Protein AF-A0A800UEV0-F1 (afdb_monomer_lite)

Sequence (83 aa):
MYAETDFFLALLKERDWLKKNAEQIYKKHKGKIWTSTHTLMELILLAYRDGKDPLEMVEGASNLVEVREPKIGVNGFIYLHVM

Radius of gyration: 14.0 Å; chains: 1; bounding box: 27×38×25 Å

pLDDT: mean 88.86, std 18.26, range [38.44, 98.38]

Foldseek 3Di:
DEDALLLLCLCPDPDDPCVVVSVVCLVVCPANYEYEVVRLVVLLVVCVVVVHDSVSSSCSVVVSHHYDHDPDPDPDDPPPPDD

Structure (mmCIF, N/CA/C/O backbone):
data_AF-A0A800UEV0-F1
#
_entry.id   AF-A0A800UEV0-F1
#
loop_
_atom_site.group_PDB
_atom_site.id
_atom_site.type_symbol
_atom_site.label_atom_id
_atom_site.label_alt_id
_atom_site.label_comp_id
_atom_site.label_asym_id
_atom_site.label_entity_id
_atom_site.label_seq_id
_atom_site.pdbx_PDB_ins_code
_atom_site.Cartn_x
_atom_site.Cartn_y
_atom_site.Cartn_z
_atom_site.occupancy
_atom_site.B_iso_or_equiv
_atom_site.auth_seq_id
_atom_site.auth_comp_id
_atom_site.auth_asym_id
_atom_site.auth_atom_id
_atom_site.pdbx_PDB_model_num
ATOM 1 N N . MET A 1 1 ? -2.323 6.494 11.298 1.00 94.00 1 MET A N 1
ATOM 2 C CA . MET A 1 1 ? -1.428 5.332 11.437 1.00 94.00 1 MET A CA 1
ATOM 3 C C . MET A 1 1 ? -0.606 5.273 10.175 1.00 94.00 1 MET A C 1
ATOM 5 O O . MET A 1 1 ? -1.195 5.330 9.106 1.00 94.00 1 MET A O 1
ATOM 9 N N . TYR A 1 2 ? 0.710 5.280 10.303 1.00 95.69 2 TYR A N 1
ATOM 10 C CA . TYR A 1 2 ? 1.588 5.215 9.145 1.00 95.69 2 TYR A CA 1
ATOM 11 C C . TYR A 1 2 ? 1.755 3.752 8.707 1.00 95.69 2 TYR A C 1
ATOM 13 O O . TYR A 1 2 ? 1.827 2.880 9.576 1.00 95.69 2 TYR A O 1
ATOM 21 N N . ALA A 1 3 ? 1.734 3.493 7.400 1.00 97.75 3 ALA A N 1
ATOM 22 C CA . ALA A 1 3 ? 1.915 2.166 6.813 1.00 97.75 3 ALA A CA 1
ATOM 23 C C . ALA A 1 3 ? 3.129 2.151 5.881 1.00 97.75 3 ALA A C 1
ATOM 25 O O . ALA A 1 3 ? 3.283 3.061 5.064 1.00 97.75 3 ALA A O 1
ATOM 26 N N . GLU A 1 4 ? 3.943 1.107 6.012 1.00 97.50 4 GLU A N 1
ATOM 27 C CA . GLU A 1 4 ? 5.147 0.879 5.216 1.00 97.50 4 GLU A CA 1
ATOM 28 C C . GLU A 1 4 ? 4.900 -0.089 4.054 1.00 97.50 4 GLU A C 1
ATOM 30 O O . GLU A 1 4 ? 3.811 -0.643 3.888 1.00 97.50 4 GLU A O 1
ATOM 35 N N . THR A 1 5 ? 5.924 -0.266 3.226 1.00 97.69 5 THR A N 1
ATOM 36 C CA . THR A 1 5 ? 5.908 -1.057 1.990 1.00 97.69 5 THR A CA 1
ATOM 37 C C . THR A 1 5 ? 5.348 -2.469 2.163 1.00 97.69 5 THR A C 1
ATOM 39 O O . THR A 1 5 ? 4.545 -2.924 1.347 1.00 97.69 5 THR A O 1
ATOM 42 N N . ASP A 1 6 ? 5.714 -3.161 3.241 1.00 97.56 6 ASP A N 1
ATOM 43 C CA . ASP A 1 6 ? 5.263 -4.523 3.543 1.00 97.56 6 ASP A CA 1
ATOM 44 C C . ASP A 1 6 ? 3.736 -4.635 3.688 1.00 97.56 6 ASP A C 1
ATOM 46 O O . ASP A 1 6 ? 3.130 -5.589 3.194 1.00 97.56 6 ASP A O 1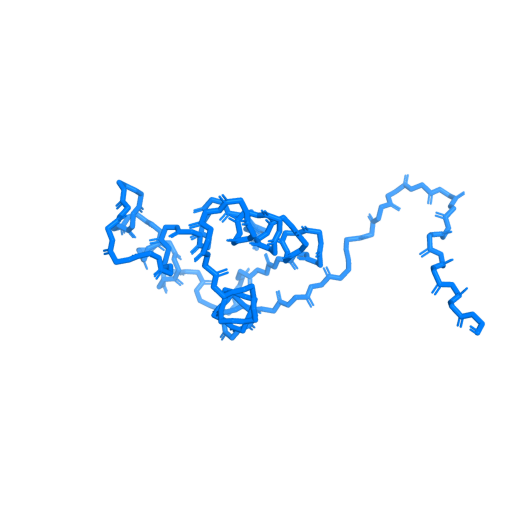
ATOM 50 N N . PHE A 1 7 ? 3.098 -3.629 4.285 1.00 98.38 7 PHE A N 1
ATOM 51 C CA . PHE A 1 7 ? 1.648 -3.545 4.411 1.00 98.38 7 PHE A CA 1
ATOM 52 C C . PHE A 1 7 ? 0.968 -3.503 3.039 1.00 98.38 7 PHE A C 1
ATOM 54 O O . PHE A 1 7 ? -0.029 -4.195 2.821 1.00 98.38 7 PHE A O 1
ATOM 61 N N . PHE A 1 8 ? 1.516 -2.737 2.093 1.00 98.38 8 PHE A N 1
ATOM 62 C CA . PHE A 1 8 ? 0.975 -2.653 0.735 1.00 98.38 8 PHE A CA 1
ATOM 63 C C . PHE A 1 8 ? 1.234 -3.921 -0.065 1.00 98.38 8 PHE A C 1
ATOM 65 O O . PHE A 1 8 ? 0.315 -4.415 -0.713 1.00 98.38 8 PHE A O 1
ATOM 72 N N . LEU A 1 9 ? 2.429 -4.510 0.029 1.00 97.69 9 LEU A N 1
ATOM 73 C CA . LEU A 1 9 ? 2.709 -5.801 -0.606 1.00 97.69 9 LEU A CA 1
ATOM 74 C C . LEU A 1 9 ? 1.732 -6.878 -0.128 1.00 97.69 9 LEU A C 1
ATOM 76 O O . LEU A 1 9 ? 1.210 -7.637 -0.946 1.00 97.69 9 LEU A O 1
ATOM 80 N N . ALA A 1 10 ? 1.430 -6.903 1.171 1.00 98.19 10 ALA A N 1
ATOM 81 C CA . ALA A 1 10 ? 0.478 -7.842 1.745 1.00 98.19 10 ALA A CA 1
ATOM 82 C C . ALA A 1 10 ? -0.950 -7.657 1.205 1.00 98.19 10 ALA A C 1
ATOM 84 O O . ALA A 1 10 ? -1.663 -8.643 1.017 1.00 98.19 10 ALA A O 1
ATOM 85 N N . LEU A 1 11 ? -1.375 -6.415 0.945 1.00 97.88 11 LEU A N 1
ATOM 86 C CA . LEU A 1 11 ? -2.698 -6.114 0.388 1.00 97.88 11 LEU A CA 1
ATOM 87 C C . LEU A 1 11 ? -2.783 -6.372 -1.124 1.00 97.88 11 LEU A C 1
ATOM 89 O O . LEU A 1 11 ? -3.799 -6.884 -1.594 1.00 97.88 11 LEU A O 1
ATOM 93 N N . LEU A 1 12 ? -1.737 -6.023 -1.876 1.00 96.50 12 LEU A N 1
ATOM 94 C CA . LEU A 1 12 ? -1.742 -6.023 -3.342 1.00 96.50 12 LEU A CA 1
ATOM 95 C C . LEU A 1 12 ? -1.405 -7.388 -3.946 1.00 96.50 12 LEU A C 1
ATOM 97 O O . LEU A 1 12 ? -1.962 -7.766 -4.975 1.00 96.50 12 LEU A O 1
ATOM 101 N N . LYS A 1 13 ? -0.516 -8.166 -3.319 1.00 93.12 13 LYS A N 1
ATOM 102 C CA . LYS A 1 13 ? -0.139 -9.483 -3.844 1.00 93.12 13 LYS A CA 1
ATOM 103 C C . LYS A 1 13 ? -1.283 -10.472 -3.662 1.00 93.12 13 LYS A C 1
ATOM 105 O O . LYS A 1 13 ? -1.948 -10.505 -2.627 1.00 93.12 13 LYS A O 1
ATOM 110 N N . GLU A 1 14 ? -1.493 -11.346 -4.645 1.00 89.69 14 GLU A N 1
ATOM 111 C CA . GLU A 1 14 ? -2.511 -12.401 -4.550 1.00 89.69 14 GLU A CA 1
ATOM 112 C C . GLU A 1 14 ? -2.286 -13.296 -3.328 1.00 89.69 14 GLU A C 1
ATOM 114 O O . GLU A 1 14 ? -3.223 -13.564 -2.572 1.00 89.69 14 GLU A O 1
ATOM 119 N N . ARG A 1 15 ? -1.026 -13.700 -3.121 1.00 91.38 15 ARG A N 1
ATOM 120 C CA . ARG A 1 15 ? -0.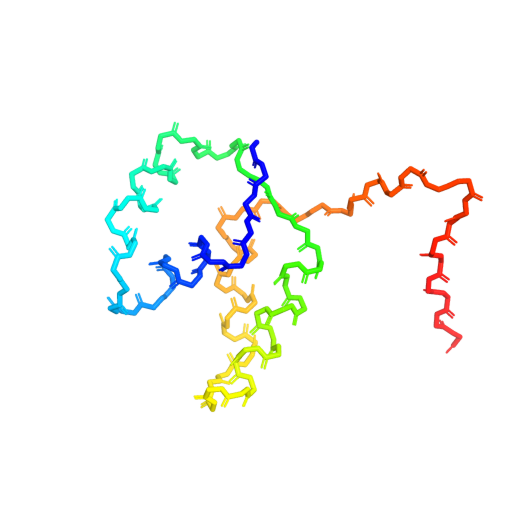569 -14.541 -2.016 1.00 91.38 15 ARG A CA 1
ATOM 121 C C . ARG A 1 15 ? 0.515 -13.811 -1.235 1.00 91.38 15 ARG A C 1
ATOM 123 O O . ARG A 1 15 ? 1.600 -13.564 -1.759 1.00 91.38 15 ARG A O 1
ATOM 130 N N . ASP A 1 16 ? 0.214 -13.520 0.022 1.00 95.81 16 ASP A N 1
ATOM 131 C CA . ASP A 1 16 ? 1.163 -13.001 0.996 1.00 95.81 16 ASP A CA 1
ATOM 132 C C . ASP A 1 16 ? 0.805 -13.548 2.384 1.00 95.81 16 ASP A C 1
ATOM 134 O O . ASP A 1 16 ? -0.371 -1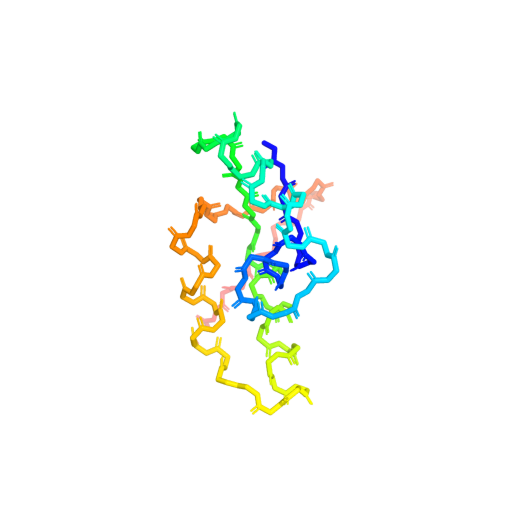3.663 2.739 1.00 95.81 16 ASP A O 1
ATOM 138 N N . TRP A 1 17 ? 1.816 -13.921 3.163 1.00 96.12 17 TRP A N 1
ATOM 139 C CA . TRP A 1 17 ? 1.650 -14.491 4.500 1.00 96.12 17 TRP A CA 1
ATOM 140 C C . TRP A 1 17 ? 1.064 -13.489 5.510 1.00 96.12 17 TRP A C 1
ATOM 142 O O . TRP A 1 17 ? 0.434 -13.907 6.482 1.00 96.12 17 TRP A O 1
ATOM 152 N N . LEU A 1 18 ? 1.187 -12.180 5.257 1.00 97.12 18 LEU A N 1
ATOM 153 C CA . LEU A 1 18 ? 0.616 -11.113 6.083 1.00 97.12 18 LEU A CA 1
ATOM 154 C C . LEU A 1 18 ? -0.767 -10.645 5.610 1.00 97.12 18 LEU A C 1
ATOM 156 O O . LEU A 1 18 ? -1.426 -9.885 6.323 1.00 97.12 18 LEU A O 1
ATOM 160 N N . LYS A 1 19 ? -1.244 -11.116 4.449 1.00 97.56 19 LYS A N 1
ATOM 161 C CA . LYS A 1 19 ? -2.436 -10.584 3.766 1.00 97.56 19 LYS A CA 1
ATOM 162 C C . LYS A 1 19 ? -3.664 -10.474 4.662 1.00 97.56 19 LYS A C 1
ATOM 164 O O . LYS A 1 19 ? -4.251 -9.404 4.787 1.00 97.56 19 LYS A O 1
ATOM 169 N N . LYS A 1 20 ? -4.024 -11.556 5.359 1.00 97.88 20 LYS A N 1
ATOM 170 C CA . LYS A 1 20 ? -5.210 -11.584 6.232 1.00 97.88 20 LYS A CA 1
ATOM 171 C C . LYS A 1 20 ? -5.131 -10.540 7.352 1.00 97.88 20 LYS A C 1
ATOM 173 O O . LYS A 1 20 ? -6.131 -9.895 7.663 1.00 97.88 20 LYS A O 1
ATOM 178 N N . ASN A 1 21 ? -3.952 -10.364 7.947 1.00 97.81 21 ASN A N 1
ATOM 179 C CA . ASN A 1 21 ? -3.746 -9.386 9.013 1.00 97.81 21 ASN A CA 1
ATOM 180 C C . ASN A 1 21 ? -3.783 -7.960 8.454 1.00 97.81 21 ASN A C 1
ATOM 182 O O . ASN A 1 21 ? -4.452 -7.099 9.026 1.00 97.81 21 ASN A O 1
ATOM 186 N N . ALA A 1 22 ? -3.136 -7.727 7.309 1.00 98.25 22 ALA A N 1
ATOM 187 C CA . ALA A 1 22 ? -3.155 -6.439 6.626 1.00 98.25 22 ALA A CA 1
ATOM 188 C C . ALA A 1 22 ? -4.586 -6.024 6.246 1.00 98.25 22 ALA A C 1
ATOM 190 O O . ALA A 1 22 ? -5.000 -4.907 6.546 1.00 98.25 22 ALA A O 1
ATOM 191 N N . GLU A 1 23 ? -5.393 -6.937 5.696 1.00 98.31 23 GLU A N 1
ATOM 192 C CA . GLU A 1 23 ? -6.802 -6.686 5.369 1.00 98.31 23 GLU A CA 1
ATOM 193 C C . GLU A 1 23 ? -7.642 -6.337 6.605 1.00 98.31 23 GLU A C 1
ATOM 195 O O . GLU A 1 23 ? -8.490 -5.442 6.554 1.00 98.31 23 GLU A O 1
ATOM 200 N N . GLN A 1 24 ? -7.427 -7.031 7.728 1.00 98.38 24 GLN A N 1
ATOM 201 C CA . GLN A 1 24 ? -8.124 -6.740 8.982 1.00 98.38 24 GLN A CA 1
ATOM 202 C C . GLN A 1 24 ? -7.756 -5.357 9.525 1.00 98.38 24 GLN A C 1
ATOM 204 O O . GLN A 1 24 ? -8.645 -4.591 9.904 1.00 98.38 24 GLN A O 1
ATOM 209 N N . ILE A 1 25 ? -6.466 -5.016 9.525 1.00 98.19 25 ILE A N 1
ATOM 210 C CA . ILE A 1 25 ? -5.969 -3.701 9.945 1.00 98.19 25 ILE A CA 1
ATOM 211 C C . ILE A 1 25 ? -6.511 -2.608 9.019 1.00 98.19 25 ILE A C 1
ATOM 213 O O . ILE A 1 25 ? -7.030 -1.603 9.509 1.00 98.19 25 ILE A O 1
ATOM 217 N N . TYR A 1 26 ? -6.466 -2.825 7.701 1.00 98.12 26 TYR A N 1
ATOM 218 C CA . TYR A 1 26 ? -6.996 -1.898 6.704 1.00 98.12 26 TYR A CA 1
ATOM 219 C C . TYR A 1 26 ? -8.478 -1.609 6.945 1.00 98.12 26 TYR A C 1
ATOM 221 O O . TYR A 1 26 ? -8.876 -0.451 7.049 1.00 98.12 26 TYR A O 1
ATOM 229 N N . LYS A 1 27 ? -9.295 -2.656 7.122 1.00 98.19 27 LYS A N 1
ATOM 230 C CA . LYS A 1 27 ? -10.730 -2.515 7.410 1.00 98.19 27 LYS A CA 1
ATOM 231 C C . LYS A 1 27 ? -10.978 -1.787 8.733 1.00 98.19 27 LYS A C 1
ATOM 233 O O . LYS A 1 27 ? -11.809 -0.886 8.783 1.00 98.19 27 LYS A O 1
ATOM 238 N N . LYS A 1 28 ? -10.242 -2.139 9.792 1.00 98.38 28 LYS A N 1
ATOM 239 C CA . LYS A 1 28 ? -10.404 -1.558 11.136 1.00 98.38 28 LYS A CA 1
ATOM 240 C C . LYS A 1 28 ? -10.005 -0.081 11.206 1.00 98.38 28 LYS A C 1
ATOM 242 O O . LYS A 1 28 ? -10.598 0.677 11.971 1.00 98.38 28 LYS A O 1
ATOM 247 N N . HIS A 1 29 ? -9.005 0.330 10.430 1.00 97.56 29 HIS A N 1
ATOM 248 C CA . HIS A 1 29 ? -8.430 1.676 10.476 1.00 97.56 29 HIS A CA 1
ATOM 249 C C . HIS A 1 29 ? -8.650 2.473 9.181 1.00 97.56 29 HIS A C 1
ATOM 251 O O . HIS A 1 29 ? -7.953 3.462 8.949 1.00 97.56 29 HIS A O 1
ATOM 257 N N . LYS A 1 30 ? -9.626 2.081 8.350 1.00 95.12 30 LYS A N 1
ATOM 258 C CA . LYS A 1 30 ? -9.915 2.722 7.060 1.00 95.12 30 LYS A CA 1
ATOM 259 C C . LYS A 1 30 ? -10.080 4.240 7.208 1.00 95.12 30 LYS A C 1
ATOM 261 O O . LYS A 1 30 ? -10.716 4.715 8.147 1.00 95.12 30 LYS A O 1
ATOM 266 N N . GLY A 1 31 ? -9.455 4.999 6.308 1.00 96.25 31 GLY A N 1
ATOM 267 C CA . GLY A 1 31 ? -9.430 6.469 6.343 1.00 96.25 31 GLY A CA 1
ATOM 268 C C . GLY A 1 31 ? -8.527 7.083 7.423 1.00 96.25 31 GLY A C 1
ATOM 269 O O . GLY A 1 31 ? -8.393 8.299 7.486 1.00 96.25 31 GLY A O 1
ATOM 270 N N . LYS A 1 32 ? -7.890 6.271 8.277 1.00 97.62 32 LYS A N 1
ATOM 271 C CA . LYS A 1 32 ? -6.913 6.722 9.288 1.00 97.62 32 LYS A CA 1
ATOM 272 C C . LYS A 1 32 ? -5.489 6.252 8.984 1.00 97.62 32 LYS A C 1
ATOM 274 O O . LYS A 1 32 ? -4.562 6.609 9.722 1.00 97.62 32 LYS A O 1
ATOM 279 N N . ILE A 1 33 ? -5.319 5.424 7.954 1.00 98.00 33 ILE A N 1
ATOM 280 C CA . ILE A 1 33 ? -4.020 4.970 7.456 1.00 98.00 33 ILE A CA 1
ATOM 281 C C . ILE A 1 33 ? -3.535 5.965 6.405 1.00 98.00 33 ILE A C 1
ATOM 283 O O . ILE A 1 33 ? -4.330 6.442 5.600 1.00 98.00 33 ILE A O 1
ATOM 287 N N . TRP A 1 34 ? -2.249 6.280 6.445 1.00 97.62 34 TRP A N 1
ATOM 288 C CA . TRP A 1 34 ? -1.567 7.093 5.446 1.00 97.62 34 TRP A CA 1
ATOM 289 C C . TRP A 1 34 ? -0.162 6.527 5.220 1.00 97.62 34 TRP A C 1
ATOM 291 O O . TRP A 1 34 ? 0.350 5.795 6.071 1.00 97.62 34 TRP A O 1
ATOM 301 N N . THR A 1 35 ? 0.458 6.860 4.096 1.00 97.50 35 THR A N 1
ATOM 302 C CA . THR A 1 35 ? 1.841 6.470 3.783 1.00 97.50 35 THR A CA 1
ATOM 303 C C . THR A 1 35 ? 2.621 7.627 3.169 1.00 97.50 35 THR A C 1
ATOM 305 O O . THR A 1 35 ? 2.078 8.719 3.006 1.00 97.50 35 THR A O 1
ATOM 308 N N . SER A 1 36 ? 3.896 7.413 2.866 1.00 96.56 36 SER A N 1
ATOM 309 C CA . SER A 1 36 ? 4.779 8.419 2.292 1.00 96.56 36 SER A CA 1
ATOM 310 C C . SER A 1 36 ? 5.087 8.158 0.822 1.00 96.56 36 SER A C 1
ATOM 312 O O . SER A 1 36 ? 4.949 7.043 0.320 1.00 96.56 36 SER A O 1
ATOM 314 N N . THR A 1 37 ? 5.576 9.183 0.130 1.00 95.75 37 THR A N 1
ATOM 315 C CA . THR A 1 37 ? 6.184 9.026 -1.198 1.00 95.75 37 THR A CA 1
ATOM 316 C C . THR A 1 37 ? 7.419 8.124 -1.177 1.00 95.75 37 THR A C 1
ATOM 318 O O . THR A 1 37 ? 7.682 7.461 -2.175 1.00 95.75 37 THR A O 1
ATOM 321 N N . HIS A 1 38 ? 8.124 8.003 -0.045 1.00 95.31 38 HIS A N 1
ATOM 322 C CA . HIS A 1 38 ? 9.256 7.079 0.100 1.00 95.31 38 HIS A CA 1
ATOM 323 C C . HIS A 1 38 ? 8.798 5.617 0.019 1.00 95.31 38 HIS A C 1
ATOM 325 O O . HIS A 1 38 ? 9.409 4.821 -0.688 1.00 95.31 38 HIS A O 1
ATOM 331 N N . THR A 1 39 ? 7.673 5.287 0.657 1.00 97.25 39 THR A N 1
ATOM 332 C CA . THR A 1 39 ? 7.047 3.962 0.547 1.00 97.25 39 THR A CA 1
ATOM 333 C C . THR A 1 39 ? 6.634 3.653 -0.898 1.00 97.25 39 THR A C 1
ATOM 335 O O . THR A 1 39 ? 6.834 2.539 -1.378 1.00 97.25 39 THR A O 1
ATOM 338 N N . LEU A 1 40 ? 6.123 4.642 -1.645 1.00 97.62 40 LEU A N 1
ATOM 339 C CA . LEU A 1 40 ? 5.827 4.459 -3.073 1.00 97.62 40 LEU A CA 1
ATOM 340 C C . LEU A 1 40 ? 7.096 4.229 -3.907 1.00 97.62 40 LEU A C 1
ATOM 342 O O . LEU A 1 40 ? 7.096 3.370 -4.785 1.00 97.62 40 LEU A O 1
ATOM 346 N N . MET A 1 41 ? 8.187 4.949 -3.625 1.00 97.50 41 MET A N 1
ATOM 347 C CA . MET A 1 41 ? 9.477 4.720 -4.290 1.00 97.50 41 MET A CA 1
ATOM 348 C C . MET A 1 41 ? 10.014 3.313 -4.018 1.00 97.50 41 MET A C 1
ATOM 350 O O . MET A 1 41 ? 10.513 2.661 -4.933 1.00 97.50 41 MET A O 1
ATOM 354 N N . GLU A 1 42 ? 9.881 2.809 -2.791 1.00 97.88 42 GLU A N 1
ATOM 355 C CA . GLU A 1 42 ? 10.281 1.440 -2.470 1.00 97.88 42 GLU A CA 1
ATOM 356 C C . GLU A 1 42 ? 9.432 0.413 -3.233 1.00 97.88 42 GLU A C 1
ATOM 358 O O . GLU A 1 42 ? 9.986 -0.514 -3.823 1.00 97.88 42 GLU A O 1
ATOM 363 N N . LEU A 1 43 ? 8.110 0.610 -3.322 1.00 98.06 43 LEU A N 1
ATOM 364 C CA . LEU A 1 43 ? 7.236 -0.238 -4.143 1.00 98.06 43 LEU A CA 1
ATOM 365 C C . LEU A 1 43 ? 7.660 -0.255 -5.617 1.00 98.06 43 LEU A C 1
ATOM 367 O O . LEU A 1 43 ? 7.666 -1.326 -6.222 1.00 98.06 43 LEU A O 1
ATOM 371 N N . ILE A 1 44 ? 8.069 0.888 -6.177 1.00 98.19 44 ILE A N 1
ATOM 372 C CA . ILE A 1 44 ? 8.615 0.967 -7.542 1.00 98.19 44 ILE A CA 1
ATOM 373 C C . ILE A 1 44 ? 9.874 0.104 -7.665 1.00 98.19 44 ILE A C 1
ATOM 375 O O . ILE A 1 44 ? 9.969 -0.724 -8.571 1.00 98.19 44 ILE A O 1
ATOM 379 N N . LEU A 1 45 ? 10.836 0.266 -6.752 1.00 98.31 45 LEU A N 1
ATOM 380 C CA . LEU A 1 45 ? 12.094 -0.487 -6.774 1.00 98.31 45 LEU A CA 1
ATOM 381 C C . LEU A 1 45 ? 11.861 -1.998 -6.638 1.00 98.31 45 LEU A C 1
ATOM 383 O O . LEU A 1 45 ? 12.500 -2.790 -7.333 1.00 98.31 45 LEU A O 1
ATOM 387 N N . LEU A 1 46 ? 10.924 -2.404 -5.780 1.00 97.50 46 LEU A N 1
ATOM 388 C CA . LEU A 1 46 ? 10.548 -3.805 -5.609 1.00 97.50 46 LEU A CA 1
ATOM 389 C C . LEU A 1 46 ? 9.814 -4.360 -6.829 1.00 97.50 46 LEU A C 1
ATOM 391 O O . LEU A 1 46 ? 10.085 -5.492 -7.223 1.00 97.50 46 LEU A O 1
ATOM 395 N N . ALA A 1 47 ? 8.936 -3.575 -7.456 1.00 96.94 47 ALA A N 1
ATOM 396 C CA . ALA A 1 47 ? 8.266 -3.971 -8.687 1.00 96.94 47 ALA A CA 1
ATOM 397 C C . ALA A 1 47 ? 9.282 -4.222 -9.808 1.00 96.94 47 ALA A C 1
ATOM 399 O O . ALA A 1 47 ? 9.258 -5.288 -10.420 1.00 96.94 47 ALA A O 1
ATOM 400 N N . TYR A 1 48 ? 10.245 -3.310 -9.994 1.00 96.94 48 TYR A N 1
ATOM 401 C CA . TYR A 1 48 ? 11.350 -3.506 -10.935 1.00 96.94 48 TYR A CA 1
ATOM 402 C C . TYR A 1 48 ? 12.162 -4.766 -10.626 1.00 96.94 48 TYR A C 1
ATOM 404 O O . TYR A 1 48 ? 12.429 -5.558 -11.529 1.00 96.94 48 TYR A O 1
ATOM 412 N N . ARG A 1 49 ? 12.533 -4.975 -9.356 1.00 96.94 49 ARG A N 1
ATOM 413 C CA . ARG A 1 49 ? 13.291 -6.160 -8.925 1.00 96.94 49 ARG A CA 1
ATOM 414 C C . ARG A 1 49 ? 12.542 -7.462 -9.224 1.00 96.94 49 ARG A C 1
ATOM 416 O O . ARG A 1 49 ? 13.160 -8.437 -9.641 1.00 96.94 49 ARG A O 1
ATOM 423 N N . ASP A 1 50 ? 11.230 -7.472 -9.014 1.00 95.38 50 ASP A N 1
ATOM 424 C CA . ASP A 1 50 ? 10.391 -8.668 -9.118 1.00 95.38 50 ASP A CA 1
ATOM 425 C C . ASP A 1 50 ? 9.764 -8.842 -10.521 1.00 95.38 50 ASP A C 1
ATOM 427 O O . ASP A 1 50 ? 8.954 -9.750 -10.725 1.00 95.38 50 ASP A O 1
ATOM 431 N N . GLY A 1 51 ? 10.117 -7.987 -11.492 1.00 96.44 51 GLY A N 1
ATOM 432 C CA . GLY A 1 51 ? 9.580 -8.025 -12.859 1.00 96.44 51 GLY A CA 1
ATOM 433 C C . GLY A 1 51 ? 8.077 -7.726 -12.939 1.00 96.44 51 GLY A C 1
ATOM 434 O O . GLY A 1 51 ? 7.372 -8.300 -13.768 1.00 96.44 51 GLY A O 1
ATOM 435 N N . LYS A 1 52 ? 7.571 -6.884 -12.035 1.00 95.25 52 LYS A N 1
ATOM 436 C CA . LYS A 1 52 ? 6.180 -6.416 -11.970 1.00 95.25 52 LYS A CA 1
ATOM 437 C C . LYS A 1 52 ? 6.062 -5.006 -12.533 1.00 95.25 52 LYS A C 1
ATOM 439 O O . LYS A 1 52 ? 7.049 -4.279 -12.572 1.00 95.25 52 LYS A O 1
ATOM 444 N N . ASP A 1 53 ? 4.850 -4.623 -12.925 1.00 97.12 53 ASP A N 1
ATOM 445 C CA . ASP A 1 53 ? 4.567 -3.256 -13.354 1.00 97.12 53 ASP A CA 1
ATOM 446 C C . ASP A 1 53 ? 4.650 -2.297 -12.145 1.00 97.12 53 ASP A C 1
ATOM 448 O O . ASP A 1 53 ? 3.869 -2.432 -11.192 1.00 97.12 53 ASP A O 1
ATOM 452 N N . PRO A 1 54 ? 5.600 -1.341 -12.134 1.00 97.06 54 PRO A N 1
ATOM 453 C CA . PRO A 1 54 ? 5.716 -0.375 -11.049 1.00 97.06 54 PRO A CA 1
ATOM 454 C C . PRO A 1 54 ? 4.514 0.565 -10.948 1.00 97.06 54 PRO A C 1
ATOM 456 O O . PRO A 1 54 ? 4.169 0.980 -9.841 1.00 97.06 54 PRO A O 1
ATOM 459 N N . LEU A 1 55 ? 3.874 0.896 -12.073 1.00 97.12 55 LEU A N 1
ATOM 460 C CA . LEU A 1 55 ? 2.721 1.788 -12.094 1.00 97.12 55 LEU A CA 1
ATOM 461 C C . LEU A 1 55 ? 1.520 1.117 -11.426 1.00 97.12 55 LEU A C 1
ATOM 463 O O . LEU A 1 55 ? 0.928 1.714 -10.530 1.00 97.12 55 LEU A O 1
ATOM 467 N N . GLU A 1 56 ? 1.233 -0.145 -11.762 1.00 96.75 56 GLU A N 1
ATOM 468 C CA . GLU A 1 56 ? 0.152 -0.908 -11.118 1.00 96.75 56 GLU A CA 1
ATOM 469 C C . GLU A 1 56 ? 0.343 -1.004 -9.594 1.00 96.75 56 GLU A C 1
ATOM 471 O O . GLU A 1 56 ? -0.613 -0.860 -8.828 1.00 96.75 56 GLU A O 1
ATOM 476 N N . MET A 1 57 ? 1.582 -1.207 -9.128 1.00 96.69 57 MET A N 1
ATOM 477 C CA . MET A 1 57 ? 1.890 -1.272 -7.693 1.00 96.69 57 MET A CA 1
ATOM 478 C C . MET A 1 57 ? 1.662 0.068 -6.983 1.00 96.69 57 MET A C 1
ATOM 480 O O . MET A 1 57 ? 1.073 0.108 -5.898 1.00 96.69 57 MET A O 1
ATOM 484 N N . VAL A 1 58 ? 2.107 1.172 -7.586 1.00 97.12 58 VAL A N 1
ATOM 485 C CA . VAL A 1 58 ? 1.958 2.518 -7.015 1.00 97.12 58 VAL A CA 1
ATOM 486 C C . VAL A 1 58 ? 0.506 2.978 -7.036 1.00 97.12 58 VAL A C 1
ATOM 488 O O . VAL A 1 58 ? 0.021 3.508 -6.033 1.00 97.12 58 VAL A O 1
ATOM 491 N N . GLU A 1 59 ? -0.216 2.755 -8.133 1.00 97.81 59 GLU A N 1
ATOM 492 C CA . GLU A 1 59 ? -1.649 3.047 -8.219 1.00 97.81 59 GLU A CA 1
ATOM 493 C C . GLU A 1 59 ? -2.430 2.210 -7.205 1.00 97.81 59 GLU A C 1
ATOM 495 O O . GLU A 1 59 ? -3.269 2.738 -6.474 1.00 97.81 59 GLU A O 1
ATOM 500 N N . GLY A 1 60 ? -2.101 0.922 -7.076 1.00 97.50 60 GLY A N 1
ATOM 501 C CA . GLY A 1 60 ? -2.690 0.042 -6.073 1.00 97.50 60 GLY A CA 1
ATOM 502 C C . GLY A 1 60 ? -2.526 0.584 -4.652 1.00 97.50 60 GLY A C 1
ATOM 503 O O . GLY A 1 60 ? -3.497 0.648 -3.901 1.00 97.50 60 GLY A O 1
ATOM 504 N N . ALA A 1 61 ? -1.321 1.016 -4.280 1.00 97.62 61 ALA A N 1
ATOM 505 C CA . ALA A 1 61 ? -1.055 1.547 -2.945 1.00 97.62 61 ALA A CA 1
ATOM 506 C C . ALA A 1 61 ? -1.698 2.924 -2.704 1.00 97.62 61 ALA A C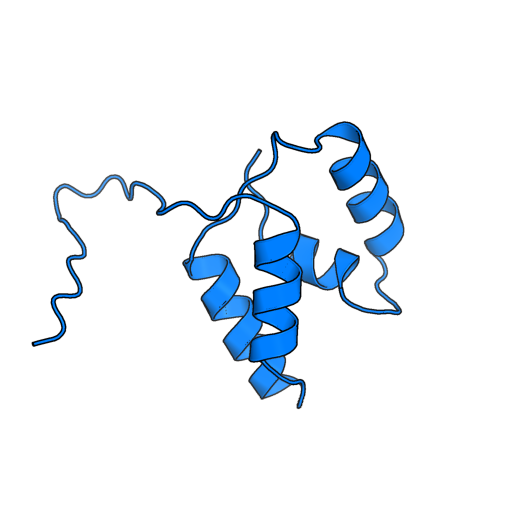 1
ATOM 508 O O . ALA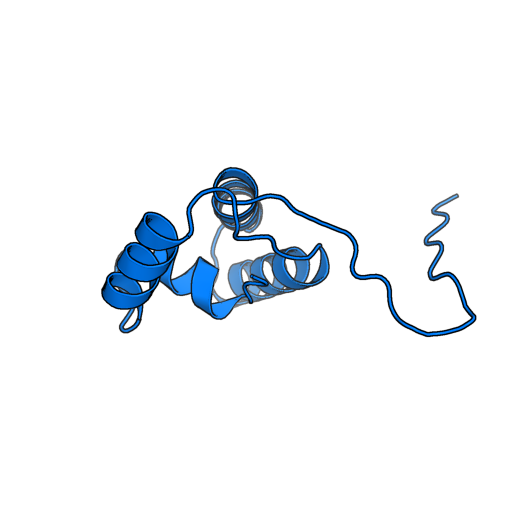 A 1 61 ? -2.346 3.135 -1.676 1.00 97.62 61 ALA A O 1
ATOM 509 N N . SER A 1 62 ? -1.555 3.852 -3.652 1.00 97.38 62 SER A N 1
ATOM 510 C CA . SER A 1 62 ? -2.054 5.229 -3.526 1.00 97.38 62 SER A CA 1
ATOM 511 C C . SER A 1 62 ? -3.584 5.328 -3.558 1.00 97.38 62 SER A C 1
ATOM 513 O O . SER A 1 62 ? -4.152 6.222 -2.937 1.00 97.38 62 SER A O 1
ATOM 515 N N . ASN A 1 63 ? -4.274 4.368 -4.181 1.00 97.81 63 ASN A N 1
ATOM 516 C CA . ASN A 1 63 ? -5.735 4.280 -4.129 1.00 97.81 63 ASN A CA 1
ATOM 517 C C . ASN A 1 63 ? -6.270 3.751 -2.787 1.00 97.81 63 ASN A C 1
ATOM 519 O O . ASN A 1 63 ? -7.451 3.926 -2.474 1.00 97.81 63 ASN A O 1
ATOM 523 N N . LEU A 1 64 ? -5.437 3.087 -1.978 1.00 97.62 64 LEU A N 1
ATOM 524 C CA . LEU A 1 64 ? -5.869 2.510 -0.702 1.00 97.62 64 LEU A CA 1
ATOM 525 C C . LEU A 1 64 ? -5.871 3.531 0.436 1.00 97.62 64 LEU A C 1
ATOM 527 O O . LEU A 1 64 ? -6.713 3.422 1.338 1.00 97.62 64 LEU A O 1
ATOM 531 N N . VAL A 1 65 ? -4.924 4.473 0.431 1.00 97.69 65 VAL A N 1
ATOM 532 C CA . VAL A 1 65 ? -4.664 5.391 1.547 1.00 97.69 65 VAL A CA 1
ATOM 533 C C . VAL A 1 65 ? -4.180 6.756 1.067 1.00 97.69 65 VAL A C 1
ATOM 535 O O . VAL A 1 65 ? -3.681 6.906 -0.039 1.00 97.69 65 VAL A O 1
ATOM 538 N N . GLU A 1 66 ? -4.259 7.755 1.942 1.00 97.25 66 GLU A N 1
ATOM 539 C CA . GLU A 1 66 ? -3.666 9.064 1.674 1.00 97.25 66 GLU A CA 1
ATOM 540 C C . GLU A 1 66 ? -2.130 8.984 1.658 1.00 97.25 66 GLU A C 1
ATOM 542 O O . GLU A 1 66 ? -1.519 8.381 2.548 1.00 97.25 66 GLU A O 1
ATOM 547 N N . VAL A 1 67 ? -1.508 9.641 0.680 1.00 96.75 67 VAL A N 1
ATOM 548 C CA . VAL A 1 67 ? -0.052 9.794 0.584 1.00 96.75 67 VAL A CA 1
ATOM 549 C C . VAL A 1 67 ? 0.325 11.176 1.101 1.00 96.75 67 VAL A C 1
ATOM 551 O O . VAL A 1 67 ? -0.239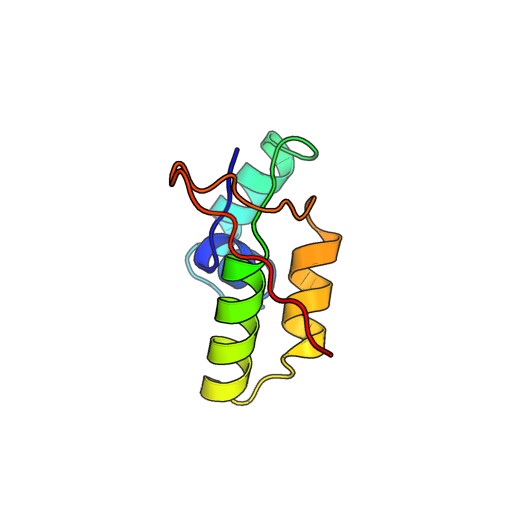 12.182 0.675 1.00 96.75 67 VAL A O 1
ATOM 554 N N . ARG A 1 68 ? 1.268 11.231 2.041 1.00 94.31 68 ARG A N 1
ATOM 555 C CA . ARG A 1 68 ? 1.714 12.465 2.694 1.00 94.31 68 ARG A CA 1
ATOM 556 C C . ARG A 1 68 ? 3.224 12.576 2.636 1.00 94.31 68 ARG A C 1
ATOM 558 O O . ARG A 1 68 ? 3.928 11.592 2.834 1.00 94.31 68 ARG A O 1
ATOM 565 N N . GLU A 1 69 ? 3.720 13.794 2.482 1.00 87.00 69 GLU A N 1
ATOM 566 C CA . GLU A 1 69 ? 5.145 14.053 2.655 1.00 87.00 69 GLU A CA 1
ATOM 567 C C . GLU A 1 69 ? 5.518 13.974 4.142 1.00 87.00 69 GLU A C 1
ATOM 569 O O . GLU A 1 69 ? 4.947 14.710 4.963 1.00 87.00 69 GLU A O 1
ATOM 574 N N . PRO A 1 70 ? 6.448 13.084 4.536 1.00 68.69 70 PRO A N 1
ATOM 575 C CA . PRO A 1 70 ? 6.912 13.040 5.907 1.00 68.69 70 PRO A CA 1
ATOM 576 C C . PRO A 1 70 ? 7.654 14.343 6.207 1.00 68.69 70 PRO A C 1
ATOM 578 O O . PRO A 1 70 ? 8.585 14.737 5.507 1.00 68.69 70 PRO A O 1
ATOM 581 N N . LYS A 1 71 ? 7.253 15.025 7.284 1.00 69.19 71 LYS A N 1
ATOM 582 C CA . LYS A 1 71 ? 8.022 16.155 7.811 1.00 69.19 71 LYS A CA 1
ATOM 583 C C . LYS A 1 71 ? 9.282 15.597 8.455 1.00 69.19 71 LYS A C 1
ATOM 585 O O . LYS A 1 71 ? 9.264 15.198 9.618 1.00 69.19 71 LYS A O 1
ATOM 590 N N . ILE A 1 72 ? 10.360 15.532 7.686 1.00 63.72 72 ILE A N 1
ATOM 591 C CA . ILE A 1 72 ? 11.667 15.164 8.215 1.00 63.72 72 ILE A CA 1
ATOM 592 C C . ILE A 1 72 ? 12.101 16.312 9.130 1.00 63.72 72 ILE A C 1
ATOM 594 O O . ILE A 1 72 ? 12.191 17.460 8.701 1.00 63.72 72 ILE A O 1
ATOM 598 N N . GLY A 1 73 ? 12.313 16.008 10.411 1.00 55.75 73 GLY A N 1
ATOM 599 C CA . GLY A 1 73 ? 12.777 16.948 11.432 1.00 55.75 73 GLY A CA 1
ATOM 600 C C . GLY A 1 73 ? 14.246 17.319 11.254 1.00 55.75 73 GLY A C 1
ATOM 601 O O . GLY A 1 73 ? 15.036 17.179 12.180 1.00 55.75 73 GLY A O 1
ATOM 602 N N . VAL A 1 74 ? 14.620 17.762 10.061 1.00 56.88 74 VAL A N 1
ATOM 603 C CA . VAL A 1 74 ? 15.885 18.437 9.811 1.00 56.88 74 VAL A CA 1
ATOM 604 C C . VAL A 1 74 ? 15.541 19.888 9.516 1.00 56.88 74 VAL A C 1
ATOM 606 O O . VAL A 1 74 ? 14.638 20.179 8.735 1.00 56.88 74 VAL A O 1
ATOM 609 N N . ASN A 1 75 ? 16.234 20.822 10.156 1.00 45.44 75 ASN A N 1
ATOM 610 C CA . ASN A 1 75 ? 16.261 22.216 9.723 1.00 45.44 75 ASN A CA 1
ATOM 611 C C . ASN A 1 75 ? 16.895 22.286 8.319 1.00 45.44 75 ASN A C 1
ATOM 613 O O . ASN A 1 75 ? 18.062 22.636 8.179 1.00 45.44 75 ASN A O 1
ATOM 617 N N . GLY A 1 76 ? 16.162 21.875 7.288 1.00 40.78 76 GLY A N 1
ATOM 618 C CA . GLY A 1 76 ? 16.686 21.679 5.945 1.00 40.78 76 GLY A CA 1
ATOM 619 C C . GLY A 1 76 ? 15.639 21.047 5.043 1.00 40.78 76 GLY A C 1
ATOM 620 O O . GLY A 1 76 ? 15.480 19.834 4.996 1.00 40.78 76 GLY A O 1
ATOM 621 N N . PHE A 1 77 ? 14.908 21.891 4.328 1.00 43.72 77 PHE A N 1
ATOM 622 C CA . PHE A 1 77 ? 14.043 21.480 3.235 1.00 43.72 77 PHE A CA 1
ATOM 623 C C . PHE A 1 77 ? 14.797 20.569 2.260 1.00 43.72 77 PHE A C 1
ATOM 625 O O . PHE A 1 77 ? 15.822 20.975 1.715 1.00 43.72 77 PHE A O 1
ATOM 632 N N . ILE A 1 78 ? 14.253 19.391 1.958 1.00 45.31 78 ILE A N 1
ATOM 633 C CA . ILE A 1 78 ? 14.602 18.697 0.718 1.00 45.31 78 ILE A CA 1
ATOM 634 C C . ILE A 1 78 ? 13.654 19.242 -0.356 1.00 45.31 78 ILE A C 1
ATOM 636 O O . ILE A 1 78 ? 12.646 18.631 -0.694 1.00 45.31 78 ILE A O 1
ATOM 640 N N . TYR A 1 79 ? 13.931 20.457 -0.840 1.00 44.16 79 TYR A N 1
ATOM 641 C CA . TYR A 1 79 ? 13.368 20.917 -2.108 1.00 44.16 79 TYR A CA 1
ATOM 642 C C . TYR A 1 79 ? 14.098 20.165 -3.223 1.00 44.16 79 TYR A C 1
ATOM 644 O O . TYR A 1 79 ? 15.229 20.508 -3.560 1.00 44.16 79 TYR A O 1
ATOM 652 N N . LEU A 1 80 ? 13.453 19.170 -3.833 1.00 41.62 80 LEU A N 1
ATOM 653 C CA . LEU A 1 80 ? 13.771 18.824 -5.216 1.00 41.62 80 LEU A CA 1
ATOM 654 C C . LEU A 1 80 ? 13.117 19.887 -6.104 1.00 41.62 80 LEU A C 1
ATOM 656 O O . LEU A 1 80 ? 11.971 19.763 -6.526 1.00 41.62 80 LEU A O 1
ATOM 660 N N . HIS A 1 81 ? 13.845 20.979 -6.329 1.00 38.44 81 HIS A N 1
ATOM 661 C CA . HIS A 1 81 ? 13.591 21.863 -7.458 1.00 38.44 81 HIS A CA 1
ATOM 662 C C . HIS A 1 81 ? 14.219 21.188 -8.679 1.00 38.44 81 HIS A C 1
ATOM 664 O O . HIS A 1 81 ? 15.430 21.245 -8.881 1.00 38.44 81 HIS A O 1
ATOM 670 N N . VAL A 1 82 ? 13.402 20.469 -9.443 1.00 40.19 82 VAL A N 1
ATOM 671 C CA . VAL A 1 82 ? 13.759 20.101 -10.813 1.00 40.19 82 VAL A CA 1
ATOM 672 C C . VAL A 1 82 ? 13.550 21.369 -11.641 1.00 40.19 82 VAL A C 1
ATOM 674 O O . VAL A 1 82 ? 12.425 21.863 -11.716 1.00 40.19 82 VAL A O 1
ATOM 677 N N . MET A 1 83 ? 14.653 21.937 -12.140 1.00 41.66 83 MET A N 1
ATOM 678 C CA . MET A 1 83 ? 14.653 22.983 -13.171 1.00 41.66 83 MET A CA 1
ATOM 679 C C . MET A 1 83 ? 14.165 22.429 -14.507 1.00 41.66 83 MET A C 1
ATOM 681 O O . MET A 1 83 ? 14.471 21.247 -14.787 1.00 41.66 83 MET A O 1
#

Secondary structure (DSSP, 8-state):
-B--HHHHHHHHSSS-TTHHHHHHHHHHTTTT-EE-HHHHHHHHHHHHHTT--HHHHHHHHHTTSEE------SSS-------